Protein AF-A0A9E0DLA8-F1 (afdb_monomer)

Solvent-accessible surface area (backbone atoms only — not comparable to full-atom values): 9115 Å² total; per-residue (Å²): 142,82,84,90,82,89,78,89,80,79,91,78,82,88,78,92,70,87,69,76,80,69,76,79,66,84,66,76,73,50,69,44,55,47,42,20,71,76,67,75,44,51,61,69,42,27,30,17,48,51,7,47,53,48,52,48,27,59,77,58,38,55,74,67,55,42,51,49,44,47,70,34,34,83,62,47,68,61,18,38,69,52,18,80,75,78,77,78,56,82,77,53,56,71,63,46,52,69,53,61,78,75,52,62,63,37,61,54,49,51,52,53,48,22,52,47,27,41,76,60,75,40,62,46,71,49,56,74,64,48,52,58,57,51,39,51,49,30,28,75,59,44,32,64,69,41,22,52,50,48,52,59,32,70,77

Sequence (155 aa):
MKKTFLITGVIFLTGLVIGAYTTVTAADPGLVQILTNKLGVTEKQATGGAGCIFNTAQQKMSKNDFTSLAKAVPGIDSMMAAAPKKEEKKGALRSAASLLGKGNSSLSIAASLAESFSQLGMSSGMVNAFIPIILDYVQEKGGEAVMNALQAALK

Structure (mmCIF, N/CA/C/O backbone):
data_AF-A0A9E0DLA8-F1
#
_entry.id   AF-A0A9E0DLA8-F1
#
loop_
_atom_site.group_PDB
_atom_site.id
_atom_site.type_symbol
_atom_site.label_atom_id
_atom_site.label_alt_id
_atom_site.label_comp_id
_atom_site.label_asym_id
_atom_site.label_entity_id
_atom_site.label_seq_id
_atom_site.pdbx_PDB_ins_code
_atom_site.Cartn_x
_atom_site.Cartn_y
_atom_site.Cartn_z
_atom_site.occupancy
_atom_site.B_iso_or_equiv
_atom_site.auth_seq_id
_atom_site.auth_comp_id
_atom_site.auth_asym_id
_atom_site.auth_atom_id
_atom_site.pdbx_PDB_model_num
ATOM 1 N N . MET A 1 1 ? -54.476 -40.678 -15.192 1.00 45.56 1 MET A N 1
ATOM 2 C CA . MET A 1 1 ? -53.316 -40.582 -14.269 1.00 45.56 1 MET A CA 1
ATOM 3 C C . MET A 1 1 ? -52.470 -39.405 -14.770 1.00 45.56 1 MET A C 1
ATOM 5 O O . MET A 1 1 ? -52.070 -39.486 -15.911 1.00 45.56 1 MET A O 1
ATOM 9 N N . LYS A 1 2 ? -52.211 -38.268 -14.113 1.00 44.72 2 LYS A N 1
ATOM 10 C CA . LYS A 1 2 ? -52.262 -37.828 -12.714 1.00 44.72 2 LYS A CA 1
ATOM 11 C C . LYS A 1 2 ? -52.514 -36.296 -12.701 1.00 44.72 2 LYS A C 1
ATOM 13 O O . LYS A 1 2 ? -51.775 -35.564 -13.335 1.00 44.72 2 LYS A O 1
ATOM 18 N N . LYS A 1 3 ? -53.557 -35.887 -11.971 1.00 45.53 3 LYS A N 1
ATOM 19 C CA . LYS A 1 3 ? -53.673 -34.729 -11.057 1.00 45.53 3 LYS A CA 1
ATOM 20 C C . LYS A 1 3 ? -53.273 -33.315 -11.540 1.00 45.53 3 LYS A C 1
ATOM 22 O O . LYS A 1 3 ? -52.114 -32.930 -11.510 1.00 45.53 3 LYS A O 1
ATOM 27 N N . THR A 1 4 ? -54.318 -32.545 -11.845 1.00 46.28 4 THR A N 1
ATOM 28 C CA . THR A 1 4 ? -54.620 -31.158 -11.436 1.00 46.28 4 THR A CA 1
ATOM 29 C C . THR A 1 4 ? -53.623 -30.467 -10.492 1.00 46.28 4 THR A C 1
ATOM 31 O O . THR A 1 4 ? -53.444 -30.932 -9.368 1.00 46.28 4 THR A O 1
ATOM 34 N N . PHE A 1 5 ? -53.142 -29.274 -10.870 1.00 54.75 5 PHE A N 1
ATOM 35 C CA . PHE A 1 5 ? -53.113 -28.121 -9.958 1.00 54.75 5 PHE A CA 1
ATOM 36 C C . PHE A 1 5 ? -53.137 -26.790 -10.730 1.00 54.75 5 PHE A C 1
ATOM 38 O O . PHE A 1 5 ? -52.191 -26.417 -11.417 1.00 54.75 5 PHE A O 1
ATOM 45 N N . LEU A 1 6 ? -54.274 -26.108 -10.616 1.00 46.31 6 LEU A N 1
ATOM 46 C CA . LEU A 1 6 ? -54.471 -24.685 -10.874 1.00 46.31 6 LEU A CA 1
ATOM 47 C C . LEU A 1 6 ? -53.755 -23.884 -9.783 1.00 46.31 6 LEU A C 1
ATOM 49 O O . LEU A 1 6 ? -54.087 -24.103 -8.625 1.00 46.31 6 LEU A O 1
ATOM 53 N N . ILE A 1 7 ? -52.913 -22.908 -10.136 1.00 52.06 7 ILE A N 1
ATOM 54 C CA . ILE A 1 7 ? -52.904 -21.592 -9.471 1.00 52.06 7 ILE A CA 1
ATOM 55 C C . ILE A 1 7 ? -52.654 -20.522 -10.538 1.00 52.06 7 ILE A C 1
ATOM 57 O O . ILE A 1 7 ? -51.535 -20.262 -10.970 1.00 52.06 7 ILE A O 1
ATOM 61 N N . THR A 1 8 ? -53.755 -19.906 -10.949 1.00 46.00 8 THR A N 1
ATOM 62 C CA . THR A 1 8 ? -53.841 -18.538 -11.456 1.00 46.00 8 THR A CA 1
ATOM 63 C C . THR A 1 8 ? -53.221 -17.585 -10.434 1.00 46.00 8 THR A C 1
ATOM 65 O O . THR A 1 8 ? -53.627 -17.602 -9.274 1.00 46.00 8 THR A O 1
ATOM 68 N N . GLY A 1 9 ? -52.275 -16.736 -10.838 1.00 41.47 9 GLY A N 1
ATOM 69 C CA . GLY A 1 9 ? -51.653 -15.808 -9.894 1.00 41.47 9 GLY A CA 1
ATOM 70 C C . GLY A 1 9 ? -50.802 -14.714 -10.526 1.00 41.47 9 GLY A C 1
ATOM 71 O O . GLY A 1 9 ? -49.594 -14.720 -10.365 1.00 41.47 9 GLY A O 1
ATOM 72 N N . VAL A 1 10 ? -51.474 -13.759 -11.173 1.00 47.69 10 VAL A N 1
ATOM 73 C CA . VAL A 1 10 ? -51.048 -12.358 -11.351 1.00 47.69 10 VAL A CA 1
ATOM 74 C C . VAL A 1 10 ? -49.855 -12.092 -12.285 1.00 47.69 10 VAL A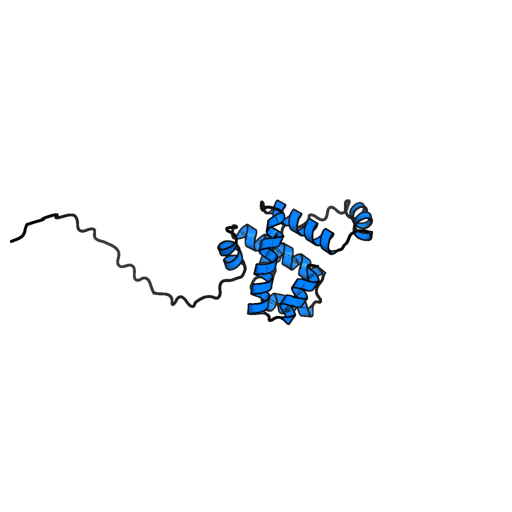 C 1
ATOM 76 O O . VAL A 1 10 ? -48.684 -12.111 -11.923 1.00 47.69 10 VAL A O 1
ATOM 79 N N . ILE A 1 11 ? -50.229 -11.696 -13.501 1.00 54.69 11 ILE A N 1
ATOM 80 C CA . ILE A 1 11 ? -49.467 -10.847 -14.417 1.00 54.69 11 ILE A CA 1
ATOM 81 C C . ILE A 1 11 ? -49.113 -9.543 -13.687 1.00 54.69 11 ILE A C 1
ATOM 83 O O . ILE A 1 11 ? -50.009 -8.755 -13.387 1.00 54.69 11 ILE A O 1
ATOM 87 N N . PHE A 1 12 ? -47.824 -9.296 -13.442 1.00 45.50 12 PHE A N 1
ATOM 88 C CA . PHE A 1 12 ? -47.316 -7.941 -13.232 1.00 45.50 12 PHE A CA 1
ATOM 89 C C . PHE A 1 12 ? -46.493 -7.517 -14.446 1.00 45.50 12 PHE A C 1
ATOM 91 O O . PHE A 1 12 ? -45.440 -8.058 -14.773 1.00 45.50 12 PHE A O 1
ATOM 98 N N . LEU A 1 13 ? -47.096 -6.558 -15.132 1.00 47.75 13 LEU A N 1
ATOM 99 C CA . LEU A 1 13 ? -46.585 -5.716 -16.191 1.00 47.75 13 LEU A CA 1
ATOM 100 C C . LEU A 1 13 ? -45.356 -4.920 -15.707 1.00 47.75 13 LEU A C 1
ATOM 102 O O . LEU A 1 13 ? -45.267 -4.581 -14.530 1.00 47.75 13 LEU A O 1
ATOM 106 N N . THR A 1 14 ? -44.530 -4.496 -16.667 1.00 49.62 14 THR A N 1
ATOM 107 C CA . THR A 1 14 ? -43.489 -3.444 -16.609 1.00 49.62 14 THR A CA 1
ATOM 108 C C . THR A 1 14 ? -42.058 -3.884 -16.283 1.00 49.62 14 THR A C 1
ATOM 110 O O . THR A 1 14 ? -41.761 -4.393 -15.210 1.00 49.62 14 THR A O 1
ATOM 113 N N . GLY A 1 15 ? -41.150 -3.621 -17.233 1.00 43.44 15 GLY A N 1
ATOM 114 C CA . GLY A 1 15 ? -39.708 -3.643 -16.989 1.00 43.44 15 GLY A CA 1
ATOM 115 C C . GLY A 1 15 ? -38.842 -4.189 -18.121 1.00 43.44 15 GLY A C 1
ATOM 116 O O . GLY A 1 15 ? -37.987 -5.030 -17.868 1.00 43.44 15 GLY A O 1
ATOM 117 N N . LEU A 1 16 ? -39.012 -3.712 -19.360 1.00 46.88 16 LEU A N 1
ATOM 118 C CA . LEU A 1 16 ? -37.947 -3.800 -20.364 1.00 46.88 16 LEU A CA 1
ATOM 119 C C . LEU A 1 16 ? -36.799 -2.891 -19.899 1.00 46.88 16 LEU A C 1
ATOM 121 O O . LEU A 1 16 ? -36.767 -1.706 -20.220 1.00 46.88 16 LEU A O 1
ATOM 125 N N . VAL A 1 17 ? -35.875 -3.433 -19.109 1.00 45.97 17 VAL A N 1
ATOM 126 C CA . VAL A 1 17 ? -34.574 -2.807 -18.875 1.00 45.97 17 VAL A CA 1
ATOM 127 C C . VAL A 1 17 ? -33.630 -3.402 -19.906 1.00 45.97 17 VAL A C 1
ATOM 129 O O . VAL A 1 17 ? -33.192 -4.544 -19.788 1.00 45.97 17 VAL A O 1
ATOM 132 N N . ILE A 1 18 ? -33.340 -2.620 -20.945 1.00 56.12 18 ILE A N 1
ATOM 133 C CA . ILE A 1 18 ? -32.215 -2.858 -21.848 1.00 56.12 18 ILE A CA 1
ATOM 134 C C . ILE A 1 18 ? -30.956 -2.591 -21.018 1.00 56.12 18 ILE A C 1
ATOM 136 O O . ILE A 1 18 ? -30.392 -1.500 -21.027 1.00 56.12 18 ILE A O 1
ATOM 140 N N . GLY A 1 19 ? -30.563 -3.574 -20.213 1.00 46.03 19 GLY A N 1
ATOM 141 C CA . GLY A 1 19 ? -29.248 -3.607 -19.604 1.00 46.03 19 GLY A CA 1
ATOM 142 C C . GLY A 1 19 ? -28.268 -3.932 -20.712 1.00 46.03 19 GLY A C 1
ATOM 143 O O . GLY A 1 19 ? -28.134 -5.093 -21.091 1.00 46.03 19 GLY A O 1
ATOM 144 N N . ALA A 1 20 ? -27.610 -2.909 -21.255 1.00 46.78 20 ALA A N 1
ATOM 145 C CA . ALA A 1 20 ? -26.360 -3.120 -21.956 1.00 46.78 20 ALA A CA 1
ATOM 146 C C . ALA A 1 20 ? -25.482 -3.968 -21.031 1.00 46.78 20 ALA A C 1
ATOM 148 O O . ALA A 1 20 ? -25.104 -3.535 -19.944 1.00 46.78 20 ALA A O 1
ATOM 149 N N . TYR A 1 21 ? -25.202 -5.198 -21.444 1.00 41.69 21 TYR A N 1
ATOM 150 C CA . TYR A 1 21 ? -24.084 -5.974 -20.940 1.00 41.69 21 TYR A CA 1
ATOM 151 C C . TYR A 1 21 ? -22.844 -5.171 -21.324 1.00 41.69 21 TYR A C 1
ATOM 153 O O . TYR A 1 21 ? -22.259 -5.353 -22.390 1.00 41.69 21 TYR A O 1
ATOM 161 N N . THR A 1 22 ? -22.479 -4.207 -20.478 1.00 40.88 22 THR A N 1
ATOM 162 C CA . THR A 1 22 ? -21.118 -3.708 -20.449 1.00 40.88 22 THR A CA 1
ATOM 163 C C . THR A 1 22 ? -20.284 -4.946 -20.218 1.00 40.88 22 THR A C 1
ATOM 165 O O . THR A 1 22 ? -20.414 -5.602 -19.183 1.00 40.88 22 THR A O 1
ATOM 168 N N . THR A 1 23 ? -19.511 -5.311 -21.232 1.00 39.72 23 THR A N 1
ATOM 169 C CA . THR A 1 23 ? -18.447 -6.290 -21.128 1.00 39.72 23 THR A CA 1
ATOM 170 C C . THR A 1 23 ? -17.734 -6.027 -19.813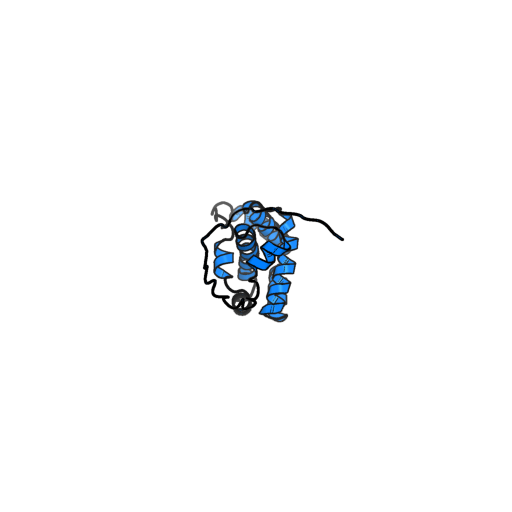 1.00 39.72 23 THR A C 1
ATOM 172 O O . THR A 1 23 ? -17.100 -4.980 -19.657 1.00 39.72 23 THR A O 1
ATOM 175 N N . VAL A 1 24 ? -17.890 -6.935 -18.849 1.00 42.59 24 VAL A N 1
ATOM 176 C CA . VAL A 1 24 ? -17.007 -6.996 -17.693 1.00 42.59 24 VAL A CA 1
ATOM 177 C C . VAL A 1 24 ? -15.660 -7.357 -18.299 1.00 42.59 24 VAL A C 1
ATOM 179 O O . VAL A 1 24 ? -15.308 -8.524 -18.432 1.00 42.59 24 VAL A O 1
ATOM 182 N N . THR A 1 25 ? -14.926 -6.342 -18.763 1.00 43.09 25 THR A N 1
ATOM 183 C CA . THR A 1 25 ? -13.478 -6.447 -18.778 1.00 43.09 25 THR A CA 1
ATOM 184 C C . THR A 1 25 ? -13.167 -6.833 -17.344 1.00 43.09 25 THR A C 1
ATOM 186 O O . THR A 1 25 ? -13.665 -6.182 -16.421 1.00 43.09 25 THR A O 1
ATOM 189 N N . ALA A 1 26 ? -12.487 -7.956 -17.140 1.00 47.81 26 ALA A N 1
ATOM 190 C CA . ALA A 1 26 ? -11.941 -8.277 -15.837 1.00 47.81 26 ALA A CA 1
ATOM 191 C C . ALA A 1 26 ? -10.959 -7.143 -15.526 1.00 47.81 26 ALA A C 1
ATOM 193 O O . ALA A 1 26 ? -9.804 -7.176 -15.939 1.00 47.81 26 ALA A O 1
ATOM 194 N N . ALA A 1 27 ? -11.481 -6.055 -14.959 1.00 57.19 27 ALA A N 1
ATOM 195 C CA . ALA A 1 27 ? -10.698 -4.948 -14.481 1.00 57.19 27 ALA A CA 1
ATOM 196 C C . ALA A 1 27 ? -9.869 -5.571 -13.381 1.00 57.19 27 ALA A C 1
ATOM 198 O O . ALA A 1 27 ? -10.410 -6.111 -12.414 1.00 57.19 27 ALA A O 1
ATOM 199 N N . ASP A 1 28 ? -8.572 -5.602 -13.621 1.00 65.25 28 ASP A N 1
ATOM 200 C CA . ASP A 1 28 ? -7.623 -6.071 -12.646 1.00 65.25 28 ASP A CA 1
ATOM 201 C C . ASP A 1 28 ? -7.922 -5.351 -11.321 1.00 65.25 28 ASP A C 1
ATOM 203 O O . ASP A 1 28 ? -7.950 -4.111 -11.311 1.00 65.25 28 ASP A O 1
ATOM 207 N N . PRO A 1 29 ? -8.309 -6.078 -10.256 1.00 79.38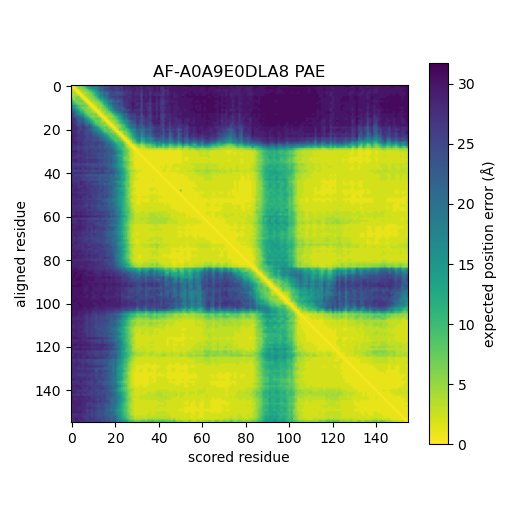 29 PRO A N 1
ATOM 208 C CA . PRO A 1 29 ? -8.844 -5.441 -9.069 1.00 79.38 29 PRO A CA 1
ATOM 209 C C . PRO A 1 29 ? -7.759 -4.547 -8.481 1.00 79.38 29 PRO A C 1
ATOM 211 O O . PRO A 1 29 ? -6.675 -5.005 -8.124 1.00 79.38 29 PRO A O 1
ATOM 214 N N . GLY A 1 30 ? -8.044 -3.249 -8.386 1.00 92.00 30 GLY A N 1
ATOM 215 C CA . GLY A 1 30 ? -7.100 -2.303 -7.806 1.00 92.00 30 GLY A CA 1
ATOM 216 C C . GLY A 1 30 ? -6.753 -2.691 -6.368 1.00 92.00 30 GLY A C 1
ATOM 217 O O . GLY A 1 30 ? -7.547 -3.324 -5.666 1.00 92.00 30 GLY A O 1
ATOM 218 N N . LEU A 1 31 ? -5.581 -2.267 -5.895 1.00 96.31 31 LEU A N 1
ATOM 219 C CA . LEU A 1 31 ? -5.074 -2.624 -4.566 1.00 96.31 31 LEU A CA 1
ATOM 220 C C . LEU A 1 31 ? -6.100 -2.418 -3.434 1.00 96.31 31 LEU A C 1
ATOM 222 O O . LEU A 1 31 ? -6.239 -3.276 -2.564 1.00 96.31 31 LEU A O 1
ATOM 226 N N . VAL A 1 32 ? -6.850 -1.310 -3.451 1.00 96.38 32 VAL A N 1
ATOM 227 C CA . VAL A 1 32 ? -7.890 -1.026 -2.443 1.00 96.38 32 VAL A CA 1
ATOM 228 C C . VAL A 1 32 ? -8.972 -2.108 -2.443 1.00 96.38 32 VAL A C 1
ATOM 230 O O . VAL A 1 32 ? -9.381 -2.586 -1.385 1.00 96.38 32 VAL A O 1
ATOM 233 N N . GLN A 1 33 ? -9.407 -2.549 -3.621 1.00 95.62 33 GLN A N 1
ATOM 234 C CA . GLN A 1 33 ? -10.407 -3.602 -3.756 1.00 95.62 33 GLN A CA 1
ATOM 235 C C . GLN A 1 33 ? -9.873 -4.949 -3.253 1.00 95.62 33 GLN A C 1
ATOM 237 O O . GLN A 1 33 ? -10.581 -5.685 -2.571 1.00 95.62 33 GLN A O 1
ATOM 242 N N . ILE A 1 34 ? -8.602 -5.259 -3.517 1.00 96.50 34 ILE A N 1
ATOM 243 C CA . ILE A 1 34 ? -7.962 -6.472 -2.992 1.00 96.50 34 ILE A CA 1
ATOM 244 C C . ILE A 1 34 ? -7.907 -6.437 -1.461 1.00 96.50 34 ILE A C 1
ATOM 246 O O . ILE A 1 34 ? -8.268 -7.421 -0.815 1.00 96.50 34 ILE A O 1
ATOM 250 N N . LEU A 1 35 ? -7.487 -5.313 -0.874 1.00 96.75 35 LEU A N 1
ATOM 251 C CA . LEU A 1 35 ? -7.387 -5.148 0.578 1.00 96.75 35 LEU A CA 1
ATOM 252 C C . LEU A 1 35 ? -8.755 -5.259 1.257 1.00 96.75 35 LEU A C 1
ATOM 254 O O . LEU A 1 35 ? -8.892 -5.996 2.231 1.00 96.75 35 LEU A O 1
ATOM 258 N N . THR A 1 36 ? -9.774 -4.579 0.731 1.00 97.00 36 THR A N 1
ATOM 259 C CA . THR A 1 36 ? -11.147 -4.658 1.263 1.00 97.00 36 THR A CA 1
ATOM 260 C C . THR A 1 36 ? -11.694 -6.084 1.192 1.00 97.00 36 THR A C 1
ATOM 262 O O . THR A 1 36 ? -12.156 -6.608 2.205 1.00 97.00 36 THR A O 1
ATOM 265 N N . ASN A 1 37 ? -11.548 -6.758 0.048 1.00 96.56 37 ASN A N 1
ATOM 266 C CA . ASN A 1 37 ? -12.038 -8.123 -0.144 1.00 96.56 37 ASN A CA 1
ATOM 267 C C . ASN A 1 37 ? -11.316 -9.152 0.738 1.00 96.56 37 ASN A C 1
ATOM 269 O O . ASN A 1 37 ? -11.957 -10.043 1.288 1.00 96.56 37 ASN A O 1
ATOM 273 N N . LYS A 1 38 ? -9.985 -9.061 0.865 1.00 96.19 38 LYS A N 1
ATOM 274 C CA . LYS A 1 38 ? -9.193 -10.044 1.623 1.00 96.19 38 LYS A CA 1
ATOM 275 C C . LYS A 1 38 ? -9.251 -9.826 3.131 1.00 96.19 38 LYS A C 1
ATOM 277 O O . LYS A 1 38 ? -9.141 -10.794 3.877 1.00 96.19 38 LYS A O 1
ATOM 282 N N . LEU A 1 39 ? -9.374 -8.577 3.576 1.00 95.75 39 LEU A N 1
ATOM 283 C CA . LEU A 1 39 ? -9.238 -8.220 4.990 1.00 95.75 39 LEU A CA 1
ATOM 284 C C . LEU A 1 39 ? -10.553 -7.803 5.652 1.00 95.75 39 LEU A C 1
ATOM 286 O O . LEU A 1 39 ? -10.569 -7.593 6.863 1.00 95.75 39 LEU A O 1
ATOM 290 N 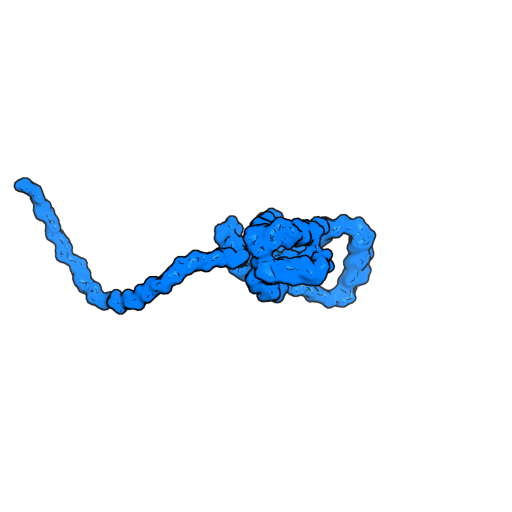N . GLY A 1 40 ? -11.640 -7.655 4.888 1.00 95.94 40 GLY A N 1
ATOM 291 C CA . GLY A 1 40 ? -12.937 -7.216 5.412 1.00 95.94 40 GLY A CA 1
ATOM 292 C C . GLY A 1 40 ? -12.927 -5.784 5.956 1.00 95.94 40 GLY A C 1
ATOM 293 O O . GLY A 1 40 ? -13.770 -5.426 6.775 1.00 95.94 40 GLY A O 1
ATOM 294 N N . VAL A 1 41 ? -11.955 -4.970 5.537 1.00 96.44 41 VAL A N 1
ATOM 295 C CA . VAL A 1 41 ? -11.844 -3.558 5.920 1.00 96.44 41 VAL A CA 1
ATOM 296 C C . VAL A 1 41 ? -12.683 -2.683 4.992 1.00 96.44 41 VAL A C 1
ATOM 298 O O . VAL A 1 41 ? -12.979 -3.057 3.858 1.00 96.44 41 VAL A O 1
ATOM 301 N N . THR A 1 42 ? -13.041 -1.485 5.448 1.00 97.25 42 THR A N 1
ATOM 302 C CA . THR A 1 42 ? -13.720 -0.499 4.593 1.00 97.25 42 THR A CA 1
ATOM 303 C C . THR A 1 42 ? -12.773 0.075 3.536 1.00 97.25 42 THR A C 1
ATOM 305 O O . THR A 1 42 ? -11.556 0.109 3.725 1.00 97.25 42 THR A O 1
ATOM 308 N N . GLU A 1 43 ? -13.321 0.609 2.443 1.00 95.56 43 GLU A N 1
ATOM 309 C CA . GLU A 1 43 ? -12.531 1.266 1.392 1.00 95.56 43 GLU A CA 1
ATOM 310 C C . GLU A 1 43 ? -11.665 2.408 1.944 1.00 95.56 43 GLU A C 1
ATOM 312 O O . GLU A 1 43 ? -10.484 2.516 1.617 1.00 95.56 43 GLU A O 1
ATOM 317 N N . LYS A 1 44 ? -12.217 3.210 2.863 1.00 95.69 44 LYS A N 1
ATOM 318 C CA . LYS A 1 44 ? -11.484 4.279 3.556 1.00 95.69 44 LYS A CA 1
ATOM 319 C C . LYS A 1 44 ? -10.283 3.738 4.339 1.00 95.69 44 LYS A C 1
ATOM 321 O O . LYS A 1 44 ? -9.204 4.323 4.289 1.00 95.69 44 LYS A O 1
ATOM 326 N N . GLN A 1 45 ? -10.464 2.629 5.053 1.00 96.94 45 GLN A N 1
ATOM 327 C CA . GLN A 1 45 ? -9.407 1.981 5.831 1.00 96.94 45 GLN A CA 1
ATOM 328 C C . GLN A 1 45 ? -8.332 1.363 4.936 1.00 96.94 45 GLN A C 1
ATOM 330 O O . GLN A 1 45 ? -7.148 1.557 5.199 1.00 96.94 45 GLN A O 1
ATOM 335 N N . ALA A 1 46 ? -8.729 0.680 3.861 1.00 97.25 46 ALA A N 1
ATOM 336 C CA . ALA A 1 46 ? -7.804 0.138 2.871 1.00 97.25 46 ALA A CA 1
ATOM 337 C C . ALA A 1 46 ? -6.972 1.249 2.212 1.00 97.25 46 ALA A C 1
ATOM 339 O O . ALA A 1 46 ? -5.747 1.164 2.170 1.00 97.25 46 ALA A O 1
ATOM 340 N N . THR A 1 47 ? -7.635 2.318 1.767 1.00 96.88 47 THR A N 1
ATOM 341 C CA . THR A 1 47 ? -7.005 3.462 1.094 1.00 96.88 47 THR A CA 1
ATOM 342 C C . THR A 1 47 ? -6.042 4.196 2.026 1.00 96.88 47 THR A C 1
ATOM 344 O O . THR A 1 47 ? -4.881 4.396 1.675 1.00 96.88 47 THR A O 1
ATOM 347 N N . GLY A 1 48 ? -6.486 4.545 3.239 1.00 96.06 48 GLY A N 1
ATOM 348 C CA . GLY A 1 48 ? -5.644 5.222 4.225 1.00 96.06 48 GLY A CA 1
ATOM 349 C C . GLY A 1 48 ? -4.501 4.341 4.735 1.00 96.06 48 GLY A C 1
ATOM 350 O O . GLY A 1 48 ? -3.372 4.811 4.838 1.00 96.06 48 GLY A O 1
ATOM 351 N N . GLY A 1 49 ? -4.765 3.058 5.007 1.00 96.25 49 GLY A N 1
ATOM 352 C CA . GLY A 1 49 ? -3.771 2.108 5.511 1.00 96.25 49 GLY A CA 1
ATOM 353 C C . GLY A 1 49 ? -2.665 1.824 4.495 1.00 96.25 49 GLY A C 1
ATOM 354 O O . GLY A 1 49 ? -1.483 1.883 4.840 1.00 96.25 49 GLY A O 1
ATOM 355 N N . ALA A 1 50 ? -3.031 1.605 3.227 1.00 97.44 50 ALA A N 1
ATOM 356 C CA . ALA A 1 50 ? -2.066 1.513 2.132 1.00 97.44 50 ALA A CA 1
ATOM 357 C C . ALA A 1 50 ? -1.280 2.826 1.982 1.00 97.44 50 ALA A C 1
ATOM 359 O O . ALA A 1 50 ? -0.054 2.811 1.883 1.00 97.44 50 ALA A O 1
ATOM 360 N N . GLY A 1 51 ? -1.964 3.969 2.081 1.00 96.50 51 GLY A N 1
ATOM 361 C CA . GLY A 1 51 ? -1.347 5.292 2.087 1.00 96.50 51 GLY A CA 1
ATOM 362 C C . GLY A 1 51 ? -0.272 5.482 3.157 1.00 96.50 51 GLY A C 1
ATOM 363 O O . GLY A 1 51 ? 0.786 6.034 2.867 1.00 96.50 51 GLY A O 1
ATOM 364 N N . CYS A 1 52 ? -0.494 5.004 4.385 1.00 95.25 52 CYS A N 1
ATOM 365 C CA . CYS A 1 52 ? 0.502 5.060 5.463 1.00 95.25 52 CYS A CA 1
ATOM 366 C C . CYS A 1 52 ? 1.780 4.288 5.111 1.00 95.25 52 CYS A C 1
ATOM 368 O O . CYS A 1 52 ? 2.894 4.763 5.360 1.00 95.25 52 CYS A O 1
ATOM 370 N N . ILE A 1 53 ? 1.611 3.103 4.523 1.00 96.12 53 ILE A N 1
ATOM 371 C CA . ILE A 1 53 ? 2.711 2.233 4.100 1.00 96.12 53 ILE A CA 1
ATOM 372 C C . ILE A 1 53 ? 3.483 2.903 2.958 1.00 96.12 53 ILE A C 1
ATOM 374 O O . ILE A 1 53 ? 4.706 3.013 3.031 1.00 96.12 53 ILE A O 1
ATOM 378 N N . PHE A 1 54 ? 2.788 3.458 1.962 1.00 97.38 54 PHE A N 1
ATOM 379 C CA . PHE A 1 54 ? 3.425 4.157 0.844 1.00 97.38 54 PHE A CA 1
ATOM 380 C C . PHE A 1 54 ? 4.094 5.476 1.238 1.00 97.38 54 PHE A C 1
ATOM 382 O O . PHE A 1 54 ? 5.177 5.767 0.741 1.00 97.38 54 PHE A O 1
ATOM 389 N N . ASN A 1 55 ? 3.531 6.232 2.184 1.00 95.06 55 ASN A N 1
ATOM 390 C CA . ASN A 1 55 ? 4.192 7.411 2.753 1.00 95.06 55 ASN A CA 1
ATOM 391 C C . ASN A 1 55 ? 5.509 7.043 3.446 1.00 95.06 55 ASN A C 1
ATOM 393 O O . ASN A 1 55 ? 6.495 7.768 3.331 1.00 95.06 55 ASN A O 1
ATOM 397 N N . THR A 1 56 ? 5.539 5.909 4.150 1.00 93.56 56 THR A N 1
ATOM 398 C CA . THR A 1 56 ? 6.771 5.399 4.768 1.00 93.56 56 THR A CA 1
ATOM 399 C C . THR A 1 56 ? 7.777 4.990 3.695 1.00 93.56 56 THR A C 1
ATOM 401 O O . THR A 1 56 ? 8.942 5.381 3.760 1.00 93.56 56 THR A O 1
ATOM 404 N N . ALA A 1 57 ? 7.316 4.267 2.672 1.00 95.12 57 ALA A N 1
ATOM 405 C CA . ALA A 1 57 ? 8.141 3.844 1.551 1.00 95.12 57 ALA A CA 1
ATOM 406 C C . ALA A 1 57 ? 8.756 5.042 0.807 1.00 95.12 57 ALA A C 1
ATOM 408 O O . ALA A 1 57 ? 9.962 5.062 0.582 1.00 95.12 57 ALA A O 1
ATOM 409 N N . GLN A 1 58 ? 7.979 6.091 0.518 1.00 94.62 58 GLN A N 1
ATOM 410 C CA . GLN A 1 58 ? 8.461 7.302 -0.156 1.00 94.62 58 GLN A CA 1
ATOM 411 C C . GLN A 1 58 ? 9.627 7.975 0.582 1.00 94.62 58 GLN A C 1
ATOM 413 O O . GLN A 1 58 ? 10.542 8.493 -0.052 1.00 94.62 58 GLN A O 1
ATOM 418 N N . GLN A 1 59 ? 9.613 7.965 1.918 1.00 91.62 59 GLN A N 1
ATOM 419 C CA . GLN A 1 59 ? 10.661 8.586 2.737 1.00 91.62 59 GLN A CA 1
ATOM 420 C C . GLN A 1 59 ? 11.964 7.777 2.783 1.00 91.62 59 GLN A C 1
ATOM 422 O O . GLN A 1 59 ? 13.000 8.307 3.186 1.00 91.62 59 GLN A O 1
ATOM 427 N N . LYS A 1 60 ? 11.910 6.489 2.435 1.00 91.19 60 LYS A N 1
ATOM 428 C CA . LYS A 1 60 ? 13.017 5.536 2.592 1.00 91.19 60 LYS A CA 1
ATOM 429 C C . LYS A 1 60 ? 13.576 5.043 1.259 1.00 91.19 60 LYS A C 1
ATOM 431 O O . LYS A 1 60 ? 14.756 4.712 1.187 1.00 91.19 60 LYS A O 1
ATOM 436 N N . MET A 1 61 ? 12.748 4.993 0.221 1.00 94.12 61 MET A N 1
ATOM 437 C CA . MET A 1 61 ? 13.132 4.574 -1.124 1.00 94.12 61 MET A CA 1
ATOM 438 C C . MET A 1 61 ? 13.859 5.691 -1.871 1.00 94.12 61 MET A C 1
ATOM 440 O O . MET A 1 61 ? 13.682 6.881 -1.603 1.00 94.12 61 MET A O 1
ATOM 444 N N . SER A 1 62 ? 14.647 5.307 -2.875 1.00 95.94 62 SER A N 1
ATOM 445 C CA . SER A 1 62 ? 15.136 6.273 -3.852 1.00 95.94 62 SER A CA 1
ATOM 446 C C . SER A 1 62 ? 13.971 6.828 -4.685 1.00 95.94 62 SER A C 1
ATOM 448 O O . SER A 1 62 ? 12.931 6.185 -4.850 1.00 95.94 62 SER A O 1
ATOM 450 N N . LYS A 1 63 ? 14.150 8.018 -5.272 1.00 95.50 63 LYS A N 1
ATOM 451 C CA . LYS A 1 63 ? 13.132 8.624 -6.152 1.00 95.50 63 LYS A CA 1
ATOM 452 C C . LYS A 1 63 ? 12.771 7.722 -7.337 1.00 95.50 63 LYS A C 1
ATOM 454 O O . LYS A 1 63 ? 11.609 7.679 -7.736 1.00 95.50 63 LYS A O 1
ATOM 459 N N . ASN A 1 64 ? 13.753 7.007 -7.888 1.00 96.75 64 ASN A N 1
ATOM 460 C CA . ASN A 1 64 ? 13.548 6.120 -9.032 1.00 96.75 64 ASN A CA 1
ATOM 461 C C . ASN A 1 64 ? 12.723 4.892 -8.638 1.00 96.75 64 ASN A C 1
ATOM 463 O O . ASN A 1 64 ? 11.757 4.570 -9.327 1.00 96.75 64 ASN A O 1
ATOM 467 N N . ASP A 1 65 ? 13.040 4.261 -7.506 1.00 96.88 65 ASP A N 1
ATOM 468 C CA . ASP A 1 65 ? 12.299 3.087 -7.036 1.00 96.88 65 ASP A CA 1
ATOM 469 C C . ASP A 1 65 ? 10.863 3.460 -6.672 1.00 96.88 65 ASP A C 1
ATOM 471 O O . ASP A 1 65 ? 9.924 2.760 -7.048 1.00 96.88 65 ASP A O 1
ATOM 475 N N . PHE A 1 66 ? 10.676 4.603 -6.004 1.00 97.62 66 PHE A N 1
ATOM 476 C CA . PHE A 1 66 ? 9.341 5.096 -5.685 1.00 97.62 66 PHE A CA 1
ATOM 477 C C . PHE A 1 66 ? 8.540 5.446 -6.949 1.00 97.62 66 PHE A C 1
ATOM 479 O O . PHE A 1 66 ? 7.345 5.179 -7.017 1.00 97.62 66 PHE A O 1
ATOM 486 N N . THR A 1 67 ? 9.186 5.982 -7.989 1.00 97.38 67 THR A N 1
ATOM 487 C CA . THR A 1 67 ? 8.527 6.232 -9.283 1.00 97.38 67 THR A CA 1
ATOM 488 C C . THR A 1 67 ? 8.065 4.928 -9.938 1.00 97.38 67 THR A C 1
ATOM 490 O O . THR A 1 67 ? 6.960 4.866 -10.476 1.00 97.38 67 THR A O 1
ATOM 493 N N . SER A 1 68 ? 8.881 3.873 -9.890 1.00 97.56 68 SER A N 1
ATOM 494 C CA . SER A 1 68 ? 8.497 2.545 -10.388 1.00 97.56 68 SER A CA 1
ATOM 495 C C . SER A 1 68 ? 7.355 1.939 -9.569 1.00 97.56 68 SER A C 1
ATOM 497 O O . SER A 1 68 ? 6.412 1.400 -10.143 1.00 97.56 68 SER A O 1
ATOM 499 N N . LEU A 1 69 ? 7.386 2.105 -8.244 1.00 97.44 69 LEU A N 1
ATOM 500 C CA . LEU A 1 69 ? 6.294 1.716 -7.352 1.00 97.44 69 LEU A CA 1
ATOM 501 C C . LEU A 1 69 ? 4.991 2.450 -7.693 1.00 97.44 69 LEU A C 1
ATOM 503 O O . LEU A 1 69 ? 3.946 1.819 -7.815 1.00 97.44 69 LEU A O 1
ATOM 507 N N . ALA A 1 70 ? 5.052 3.763 -7.909 1.00 96.62 70 ALA A N 1
ATOM 508 C CA . ALA A 1 70 ? 3.887 4.567 -8.256 1.00 96.62 70 ALA A CA 1
ATOM 509 C C . ALA A 1 70 ? 3.262 4.165 -9.600 1.00 96.62 70 ALA A C 1
ATOM 511 O O . ALA A 1 70 ? 2.044 4.182 -9.747 1.00 96.62 70 ALA A O 1
ATOM 512 N N . LYS A 1 71 ? 4.081 3.740 -10.571 1.00 96.25 71 LYS A N 1
ATOM 513 C CA . LYS A 1 71 ? 3.590 3.172 -11.836 1.00 96.25 71 LYS A CA 1
ATOM 514 C C . LYS A 1 71 ? 2.900 1.819 -11.643 1.00 96.25 71 LYS A C 1
ATOM 516 O O . LYS A 1 71 ? 1.933 1.537 -12.342 1.00 96.25 71 LYS A O 1
ATOM 521 N N . ALA A 1 72 ? 3.388 0.999 -10.712 1.00 95.75 72 ALA A N 1
ATOM 522 C CA . ALA A 1 72 ? 2.814 -0.310 -10.400 1.00 95.75 72 ALA A CA 1
ATOM 523 C C . ALA A 1 72 ? 1.508 -0.219 -9.588 1.00 95.75 72 ALA A C 1
ATOM 525 O O . ALA A 1 72 ? 0.691 -1.138 -9.627 1.00 95.75 72 ALA A O 1
ATOM 526 N N . VAL A 1 73 ? 1.294 0.882 -8.861 1.00 95.94 73 VAL A N 1
ATOM 527 C CA . VAL A 1 73 ? 0.124 1.092 -7.999 1.00 95.94 73 VAL A CA 1
ATOM 528 C C . VAL A 1 73 ? -0.684 2.303 -8.481 1.00 95.94 73 VAL A C 1
ATOM 530 O O . VAL A 1 73 ? -0.476 3.422 -8.005 1.00 95.94 73 VAL A O 1
ATOM 533 N N . PRO A 1 74 ? -1.648 2.105 -9.400 1.00 92.69 74 PRO A N 1
ATOM 534 C CA . PRO A 1 74 ? -2.565 3.163 -9.801 1.00 92.69 74 PRO A CA 1
ATOM 535 C C . PRO A 1 74 ? -3.277 3.779 -8.589 1.00 92.69 74 PRO A C 1
ATOM 537 O O . PRO A 1 74 ? -3.833 3.068 -7.751 1.00 92.69 74 PRO A O 1
ATOM 540 N N . GLY A 1 75 ? -3.257 5.111 -8.494 1.00 93.62 75 GLY A N 1
ATOM 541 C CA . GLY A 1 75 ? -3.890 5.846 -7.395 1.00 93.62 75 GLY A CA 1
ATOM 542 C C . GLY A 1 75 ? -3.064 5.945 -6.106 1.00 93.62 75 GLY A C 1
ATOM 543 O O . GLY A 1 75 ? -3.610 6.375 -5.089 1.00 93.62 75 GLY A O 1
ATOM 544 N N . ILE A 1 76 ? -1.768 5.596 -6.126 1.00 95.81 76 ILE A N 1
ATOM 545 C CA . ILE A 1 76 ? -0.881 5.693 -4.951 1.00 95.81 76 ILE A CA 1
ATOM 546 C C . ILE A 1 76 ? -0.912 7.080 -4.287 1.00 95.81 76 ILE A C 1
ATOM 548 O O . ILE A 1 76 ? -0.964 7.169 -3.062 1.00 95.81 76 ILE A O 1
ATOM 552 N N . ASP A 1 77 ? -0.970 8.158 -5.076 1.00 94.44 77 ASP A N 1
ATOM 553 C CA . ASP A 1 77 ? -0.997 9.532 -4.564 1.00 94.44 77 ASP A CA 1
ATOM 554 C C . ASP A 1 77 ? -2.274 9.807 -3.760 1.00 94.44 77 ASP A C 1
ATOM 556 O O . ASP A 1 77 ? -2.233 10.407 -2.684 1.00 94.44 77 ASP A O 1
ATOM 560 N N . SER A 1 78 ? -3.421 9.317 -4.244 1.00 94.56 78 SER A N 1
ATOM 561 C CA . SER A 1 78 ? -4.701 9.426 -3.540 1.00 94.56 78 SER A CA 1
ATOM 562 C C . SER A 1 78 ? -4.705 8.609 -2.249 1.00 94.56 78 SER A C 1
ATOM 564 O O . SER A 1 78 ? -5.218 9.079 -1.235 1.00 94.56 78 SER A O 1
ATOM 566 N N . MET A 1 79 ? -4.090 7.421 -2.256 1.00 96.44 79 MET A N 1
ATOM 567 C CA . MET A 1 79 ? -3.925 6.609 -1.046 1.00 96.44 79 MET A CA 1
ATOM 568 C C . MET A 1 79 ? -3.076 7.349 -0.010 1.00 96.44 79 MET A C 1
ATOM 570 O O . MET A 1 79 ? -3.492 7.519 1.134 1.00 96.44 79 MET A O 1
ATOM 574 N N . MET A 1 80 ? -1.912 7.858 -0.416 1.00 94.94 80 MET A N 1
ATOM 575 C CA . MET A 1 80 ? -1.009 8.614 0.454 1.00 94.94 80 MET A CA 1
ATOM 576 C C . MET A 1 80 ? -1.648 9.881 1.018 1.00 94.94 80 MET A C 1
ATOM 578 O O . MET A 1 80 ? -1.429 10.203 2.187 1.00 94.94 80 MET A O 1
ATOM 582 N N . ALA A 1 81 ? -2.466 10.574 0.224 1.00 94.56 81 ALA A N 1
ATOM 583 C CA . ALA A 1 81 ? -3.219 11.741 0.668 1.00 94.56 81 ALA A CA 1
ATOM 584 C C . ALA A 1 81 ? -4.331 11.395 1.676 1.00 94.56 81 ALA A C 1
ATOM 586 O O . ALA A 1 81 ? -4.666 12.233 2.516 1.00 94.56 81 ALA A O 1
ATOM 587 N N . ALA A 1 82 ? -4.889 10.182 1.601 1.00 93.69 82 ALA A N 1
ATOM 588 C CA . ALA A 1 82 ? -5.910 9.673 2.516 1.00 93.69 82 ALA A CA 1
ATOM 589 C C . ALA A 1 82 ? -5.336 9.105 3.826 1.00 93.69 82 ALA A C 1
ATOM 591 O O . ALA A 1 82 ? -6.093 8.838 4.763 1.00 93.69 82 ALA A O 1
ATOM 592 N N . ALA A 1 83 ? -4.017 8.910 3.906 1.00 91.00 83 ALA A N 1
ATOM 593 C CA . ALA A 1 83 ? -3.358 8.527 5.144 1.00 91.00 83 ALA A CA 1
ATOM 594 C C . ALA A 1 83 ? -3.566 9.610 6.223 1.00 91.00 83 ALA A C 1
ATOM 596 O O . ALA A 1 83 ? -3.560 10.805 5.903 1.00 91.00 83 ALA A O 1
ATOM 597 N N . PRO A 1 84 ? -3.699 9.237 7.510 1.00 84.56 84 PRO A N 1
ATOM 598 C CA . PRO A 1 84 ? -3.734 10.200 8.598 1.00 84.56 84 PRO A CA 1
ATOM 599 C C . PRO A 1 84 ? -2.484 11.072 8.555 1.00 84.56 84 PRO A C 1
ATOM 601 O O . PRO A 1 84 ? -1.350 10.591 8.639 1.00 84.56 84 PRO A O 1
ATOM 604 N N . LYS A 1 85 ? -2.691 12.378 8.398 1.00 76.62 85 LYS A N 1
ATOM 605 C CA . LYS A 1 85 ? -1.600 13.341 8.464 1.00 76.62 85 LYS A CA 1
ATOM 606 C C . LYS A 1 85 ? -1.194 13.448 9.923 1.00 76.62 85 LYS A C 1
ATOM 608 O O . LYS A 1 85 ? -1.999 13.846 10.763 1.00 76.62 85 LYS A O 1
ATOM 613 N N . LYS A 1 86 ? 0.055 13.100 10.233 1.00 61.84 86 LYS A N 1
ATOM 614 C CA . LYS A 1 86 ? 0.637 13.464 11.523 1.00 61.84 86 LYS A CA 1
ATOM 615 C C . LYS A 1 86 ? 0.688 14.986 11.548 1.00 61.84 86 LYS A C 1
ATOM 617 O O . LYS A 1 86 ? 1.499 15.582 10.850 1.00 61.84 86 LYS A O 1
ATOM 622 N N . GLU A 1 87 ? -0.217 15.605 12.298 1.00 53.22 87 GLU A N 1
ATOM 623 C CA . GLU A 1 87 ? -0.110 17.009 12.680 1.00 53.22 87 GLU A CA 1
ATOM 624 C C . GLU A 1 87 ? 1.286 17.201 13.277 1.00 53.22 87 GLU A C 1
ATOM 626 O O . GLU A 1 87 ? 1.571 16.745 14.389 1.00 53.22 87 GLU A O 1
ATOM 631 N N . GLU A 1 88 ? 2.190 17.808 12.508 1.00 47.94 88 GLU A N 1
ATOM 632 C CA . GLU A 1 88 ? 3.531 18.149 12.957 1.00 47.94 88 GLU A CA 1
ATOM 633 C C . GLU A 1 88 ? 3.413 19.244 14.018 1.00 47.94 88 GLU A C 1
ATOM 635 O O . GLU A 1 88 ? 3.627 20.433 13.771 1.00 47.94 88 GLU A O 1
ATOM 640 N N . LYS A 1 89 ? 3.059 18.861 15.248 1.00 49.34 89 LYS A N 1
ATOM 641 C CA . LYS A 1 89 ? 3.209 19.742 16.398 1.00 49.34 89 LYS A CA 1
ATOM 642 C C . LYS A 1 89 ? 4.703 20.003 16.548 1.00 49.34 89 LYS A C 1
ATOM 644 O O . LYS A 1 89 ? 5.426 19.205 17.143 1.00 49.34 89 LYS A O 1
ATOM 649 N N . LYS A 1 90 ? 5.155 21.147 16.026 1.00 53.00 90 LYS A N 1
ATOM 650 C CA . LYS A 1 90 ? 6.546 21.644 16.029 1.00 53.00 90 LYS A CA 1
ATOM 651 C C . LYS A 1 90 ? 7.243 21.597 17.405 1.00 53.00 90 LYS A C 1
ATOM 653 O O . LYS A 1 90 ? 8.463 21.681 17.466 1.00 53.00 90 LYS A O 1
ATOM 658 N N . GLY A 1 91 ? 6.503 21.415 18.505 1.00 53.75 91 GLY A N 1
ATOM 659 C CA . GLY A 1 91 ? 7.042 21.210 19.856 1.00 53.75 91 GLY A CA 1
ATOM 660 C C . GLY A 1 91 ? 7.483 19.776 20.200 1.00 53.75 91 GLY A C 1
ATOM 661 O O . GLY A 1 91 ? 8.349 19.610 21.053 1.00 53.75 91 GLY A O 1
ATOM 662 N N . ALA A 1 92 ? 6.955 18.740 19.536 1.00 56.69 92 ALA A N 1
ATOM 663 C CA . ALA A 1 92 ? 7.256 17.331 19.840 1.00 56.69 92 ALA A CA 1
ATOM 664 C C . ALA A 1 92 ? 8.542 16.811 19.165 1.00 56.69 92 ALA A C 1
ATOM 666 O O . ALA A 1 92 ? 9.113 15.806 19.592 1.00 56.69 92 ALA A O 1
ATOM 667 N N . LEU A 1 93 ? 9.037 17.520 18.145 1.00 56.69 93 LEU A N 1
ATOM 668 C CA . LEU A 1 93 ? 10.215 17.131 17.365 1.00 56.69 93 LEU A CA 1
ATOM 669 C C . LEU A 1 93 ? 11.496 17.059 18.215 1.00 56.69 93 LEU A C 1
ATOM 671 O O . LEU A 1 93 ? 12.331 16.184 18.001 1.00 56.69 93 LEU A O 1
ATOM 675 N N . ARG A 1 94 ? 11.631 17.925 19.230 1.00 58.34 94 ARG A N 1
ATOM 676 C CA . ARG A 1 94 ? 12.808 17.950 20.121 1.00 58.34 94 ARG A CA 1
ATOM 677 C C . ARG A 1 94 ? 12.869 16.745 21.063 1.00 58.34 94 ARG A C 1
ATOM 679 O O . ARG A 1 94 ? 13.959 16.275 21.364 1.00 58.34 94 ARG A O 1
ATOM 686 N N . SER A 1 95 ? 11.721 16.221 21.491 1.00 58.66 95 SER A N 1
ATOM 687 C CA . SER A 1 95 ? 11.654 15.028 22.346 1.00 58.66 95 SER A CA 1
ATOM 688 C C . SER A 1 95 ? 11.726 13.735 21.534 1.00 58.66 95 SER A C 1
ATOM 690 O O . SER A 1 95 ? 12.343 12.769 21.975 1.00 58.66 95 SER A O 1
ATOM 692 N N . ALA A 1 96 ? 11.161 13.730 20.323 1.00 56.84 96 ALA A N 1
ATOM 693 C CA . ALA A 1 96 ? 11.247 12.595 19.410 1.00 56.84 96 ALA A CA 1
ATOM 694 C C . ALA A 1 96 ? 12.674 12.383 18.879 1.00 56.84 96 ALA A C 1
ATOM 696 O O . ALA A 1 96 ? 13.121 11.244 18.836 1.00 56.84 96 ALA A O 1
ATOM 697 N N . ALA A 1 97 ? 13.426 13.445 18.559 1.00 57.47 97 ALA A N 1
ATOM 698 C CA . ALA A 1 97 ? 14.812 13.338 18.085 1.00 57.47 97 ALA A CA 1
ATOM 699 C C . ALA A 1 97 ? 15.736 12.601 19.078 1.00 57.47 97 ALA A C 1
ATOM 701 O O . ALA A 1 97 ? 16.573 11.797 18.668 1.00 57.47 97 ALA A O 1
ATOM 702 N N . SER A 1 98 ? 15.531 12.799 20.384 1.00 57.44 98 SER A N 1
ATOM 703 C CA . SER A 1 98 ? 16.291 12.113 21.440 1.00 57.44 98 SER A CA 1
ATOM 704 C C . SER A 1 98 ? 15.953 10.621 21.578 1.00 57.44 98 SER A C 1
ATOM 706 O O . SER A 1 98 ? 16.776 9.854 22.074 1.00 57.44 98 SER A O 1
ATOM 708 N N . LEU A 1 99 ? 14.770 10.193 21.124 1.00 55.22 99 LEU A N 1
ATOM 709 C CA . LEU A 1 99 ? 14.339 8.787 21.107 1.00 55.22 99 LEU A CA 1
ATOM 710 C C . LEU A 1 99 ? 14.658 8.101 19.765 1.00 55.22 99 LEU A C 1
ATOM 712 O O . LEU A 1 99 ? 14.968 6.911 19.730 1.00 55.22 99 LEU A O 1
ATOM 716 N N . LEU A 1 100 ? 14.653 8.861 18.666 1.00 58.59 100 LEU A N 1
ATOM 717 C CA . LEU A 1 100 ? 14.959 8.401 17.306 1.00 58.59 100 LEU A CA 1
ATOM 718 C C . LEU A 1 100 ? 16.456 8.101 17.115 1.00 58.59 100 LEU A C 1
ATOM 720 O O . 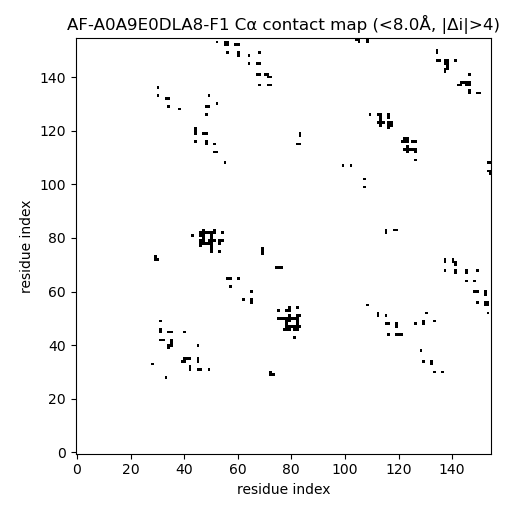LEU A 1 100 ? 16.816 7.276 16.285 1.00 58.59 100 LEU A O 1
ATOM 724 N N . GLY A 1 101 ? 17.332 8.699 17.928 1.00 54.75 101 GLY A N 1
ATOM 725 C CA . GLY A 1 101 ? 18.772 8.414 17.913 1.00 54.75 101 GLY A CA 1
ATOM 726 C C . GLY A 1 101 ? 19.187 7.065 18.523 1.00 54.75 101 GLY A C 1
ATOM 727 O O . GLY A 1 101 ? 20.367 6.730 18.469 1.00 54.75 101 GLY A O 1
ATOM 728 N N . LYS A 1 102 ? 18.265 6.298 19.130 1.00 56.25 102 LYS A N 1
ATOM 729 C CA . LYS A 1 102 ? 18.587 5.055 19.869 1.00 56.25 102 LYS A CA 1
ATOM 730 C C . LYS A 1 102 ? 17.679 3.849 19.576 1.00 56.25 102 LYS A C 1
ATOM 732 O O . LYS A 1 102 ? 17.899 2.788 20.154 1.00 56.25 102 LYS A O 1
ATOM 737 N N . GLY A 1 103 ? 16.679 3.980 18.703 1.00 56.16 103 GLY A N 1
ATOM 738 C CA . GLY A 1 103 ? 15.744 2.901 18.361 1.00 56.16 103 GLY A CA 1
ATOM 739 C C . GLY A 1 103 ? 16.053 2.239 17.016 1.00 56.16 103 GLY A C 1
ATOM 740 O O . GLY A 1 103 ? 16.411 2.917 16.057 1.00 56.16 103 GLY A O 1
ATOM 741 N N . ASN A 1 104 ? 15.871 0.918 16.927 1.00 64.38 104 ASN A N 1
ATOM 742 C CA . ASN A 1 104 ? 15.877 0.194 15.653 1.00 64.38 104 ASN A CA 1
ATOM 743 C C . ASN A 1 104 ? 14.833 0.816 14.699 1.00 64.38 104 ASN A C 1
ATOM 745 O O . ASN A 1 104 ? 13.665 0.952 15.074 1.00 64.38 104 ASN A O 1
ATOM 749 N N . SER A 1 105 ? 15.247 1.195 13.483 1.00 72.31 105 SER A N 1
ATOM 750 C CA . SER A 1 105 ? 14.389 1.884 12.501 1.00 72.31 105 SER A CA 1
ATOM 751 C C . SER A 1 105 ? 13.110 1.097 12.198 1.00 72.31 105 SER A C 1
ATOM 753 O O . SER A 1 105 ? 12.036 1.694 12.135 1.00 72.31 105 SER A O 1
ATOM 755 N N . SER A 1 106 ? 13.208 -0.235 12.154 1.00 79.31 106 SER A N 1
ATOM 756 C CA . SER A 1 106 ? 12.078 -1.155 11.980 1.00 79.31 106 SER A CA 1
ATOM 757 C C . SER A 1 106 ? 10.985 -0.976 13.030 1.00 79.31 106 SER A C 1
ATOM 759 O O . SER A 1 106 ? 9.803 -0.839 12.721 1.00 79.31 106 SER A O 1
ATOM 761 N N . LEU A 1 107 ? 11.386 -0.919 14.305 1.00 82.62 107 LEU A N 1
ATOM 762 C CA . LEU A 1 107 ? 10.455 -0.808 15.425 1.00 82.62 107 LEU A CA 1
ATOM 763 C C . LEU A 1 107 ? 9.751 0.554 15.415 1.00 82.62 107 LEU A C 1
ATOM 765 O O . LEU A 1 107 ? 8.564 0.647 15.719 1.00 82.62 107 LEU A O 1
ATOM 769 N N . SER A 1 108 ? 10.472 1.607 15.019 1.00 83.44 108 SER A N 1
ATOM 770 C CA . SER A 1 108 ? 9.911 2.952 14.866 1.00 83.44 108 SER A CA 1
ATOM 771 C C . SER A 1 108 ? 8.908 3.041 13.708 1.00 83.44 108 SER A C 1
ATOM 773 O O . SER A 1 108 ? 7.857 3.677 13.855 1.00 83.44 108 SER A O 1
ATOM 775 N N . ILE A 1 109 ? 9.194 2.372 12.583 1.00 87.69 109 ILE A N 1
ATOM 776 C CA . ILE A 1 109 ? 8.282 2.260 11.436 1.00 87.69 109 ILE A CA 1
ATOM 777 C C . ILE A 1 109 ? 7.022 1.493 11.840 1.00 87.69 109 ILE A C 1
ATOM 779 O O . ILE A 1 109 ? 5.918 2.010 11.668 1.00 87.69 109 IL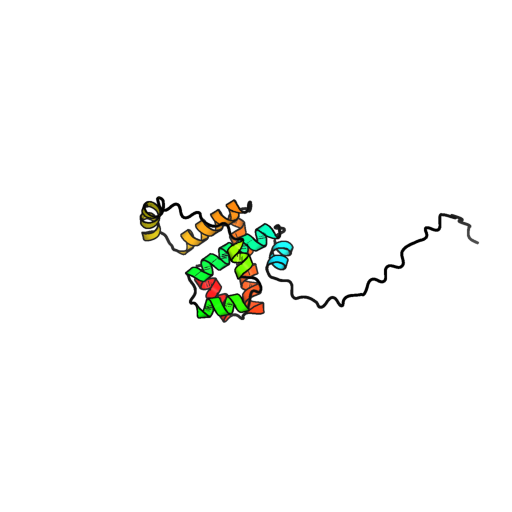E A O 1
ATOM 783 N N . ALA A 1 110 ? 7.176 0.312 12.443 1.00 87.94 110 ALA A N 1
ATOM 784 C CA . ALA A 1 110 ? 6.057 -0.516 12.879 1.00 87.94 110 ALA A CA 1
ATOM 785 C C . ALA A 1 110 ? 5.151 0.229 13.871 1.00 87.94 110 ALA A C 1
ATOM 787 O O . ALA A 1 110 ? 3.938 0.263 13.682 1.00 87.94 110 ALA A O 1
ATOM 788 N N . ALA A 1 111 ? 5.731 0.902 14.871 1.00 88.75 111 ALA A N 1
ATOM 789 C CA . ALA A 1 111 ? 4.975 1.719 15.820 1.00 88.75 111 ALA A CA 1
ATOM 790 C C . ALA A 1 111 ? 4.247 2.889 15.132 1.00 88.75 111 ALA A C 1
ATOM 792 O O . ALA A 1 111 ? 3.090 3.173 15.434 1.00 88.75 111 ALA A O 1
ATOM 793 N N . SER A 1 112 ? 4.896 3.550 14.168 1.00 88.62 112 SER A N 1
ATOM 794 C CA . SER A 1 112 ? 4.290 4.653 13.413 1.00 88.62 112 SER A CA 1
ATOM 795 C C . SER A 1 112 ? 3.123 4.207 12.533 1.00 88.62 112 SER A C 1
ATOM 797 O O . SER A 1 112 ? 2.119 4.919 12.445 1.00 88.62 112 SER A O 1
ATOM 799 N N . LEU A 1 113 ? 3.246 3.051 11.881 1.00 91.94 113 LEU A N 1
ATOM 800 C CA . LEU A 1 113 ? 2.178 2.468 11.076 1.00 91.94 113 LEU A CA 1
ATOM 801 C C . LEU A 1 113 ? 1.029 1.987 11.968 1.00 91.94 113 LEU A C 1
ATOM 803 O O . LEU A 1 113 ? -0.118 2.322 11.694 1.00 91.94 113 LEU A O 1
ATOM 807 N N . ALA A 1 114 ? 1.328 1.296 13.070 1.00 91.69 114 ALA A N 1
ATOM 808 C CA . ALA A 1 114 ? 0.347 0.850 14.059 1.00 91.69 114 ALA A CA 1
ATOM 809 C C . ALA A 1 114 ? -0.508 2.004 14.613 1.00 91.69 114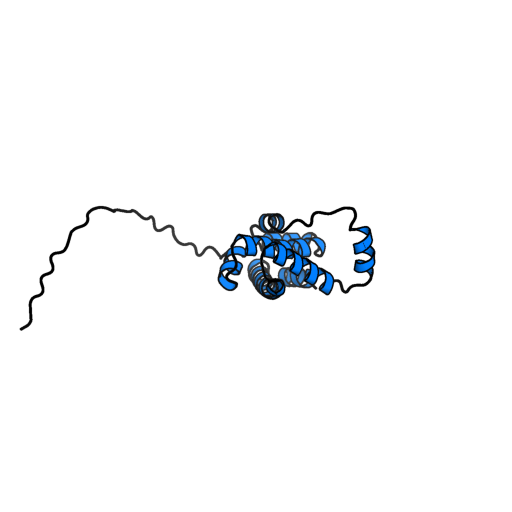 ALA A C 1
ATOM 811 O O . ALA A 1 114 ? -1.732 1.881 14.709 1.00 91.69 114 ALA A O 1
ATOM 812 N N . GLU A 1 115 ? 0.122 3.135 14.931 1.00 91.81 115 GLU A N 1
ATOM 813 C CA . GLU A 1 115 ? -0.570 4.351 15.365 1.00 91.81 115 GLU A CA 1
ATOM 814 C C . GLU A 1 115 ? -1.482 4.897 14.256 1.00 91.81 115 GLU A C 1
ATOM 816 O O . GLU A 1 115 ? -2.658 5.171 14.484 1.00 91.81 115 GLU A O 1
ATOM 821 N N . SER A 1 116 ? -0.976 4.982 13.023 1.00 91.88 116 SER A N 1
ATOM 822 C CA . SER A 1 116 ? -1.763 5.481 11.887 1.00 91.88 116 SER A CA 1
ATOM 823 C C . SER A 1 116 ? -2.967 4.578 11.583 1.00 91.88 116 SER A C 1
ATOM 825 O O . SER A 1 116 ? -4.057 5.057 11.284 1.00 91.88 116 SER A O 1
ATOM 827 N N . PHE A 1 117 ? -2.806 3.262 11.714 1.00 94.56 117 PHE A N 1
ATOM 828 C CA . PHE A 1 117 ? -3.899 2.304 11.560 1.00 94.56 117 PHE A CA 1
ATOM 829 C C . PHE A 1 117 ? -4.939 2.449 12.676 1.00 94.56 117 PHE A C 1
ATOM 831 O O . PHE A 1 117 ? -6.137 2.449 12.389 1.00 94.56 117 PHE A O 1
ATOM 838 N N . SER A 1 118 ? -4.501 2.677 13.916 1.00 93.75 118 SER A N 1
ATOM 839 C CA . SER A 1 118 ? -5.394 2.985 15.043 1.00 93.75 118 SER A CA 1
ATOM 840 C C . SER A 1 118 ? -6.213 4.256 14.792 1.00 93.75 118 SER A C 1
ATOM 842 O O . SER A 1 118 ? -7.418 4.274 15.038 1.00 93.75 118 SER A O 1
ATOM 844 N N . GLN A 1 119 ? -5.606 5.294 14.207 1.00 93.06 119 GLN A N 1
ATOM 845 C CA . GLN A 1 119 ? -6.300 6.534 13.820 1.00 93.06 119 GLN A CA 1
ATOM 846 C C . GLN A 1 119 ? -7.345 6.328 12.713 1.00 93.06 119 GLN A C 1
ATOM 848 O O . GLN A 1 119 ? -8.324 7.068 12.634 1.00 93.06 119 GLN A O 1
ATOM 853 N N . LEU A 1 120 ? -7.173 5.300 11.879 1.00 93.31 120 LEU A N 1
ATOM 854 C CA . LEU A 1 120 ? -8.165 4.859 10.892 1.00 93.31 120 LEU A CA 1
ATOM 855 C C . LEU A 1 120 ? -9.239 3.934 11.498 1.00 93.31 120 LEU A C 1
ATOM 857 O O . LEU A 1 120 ? -10.078 3.401 10.768 1.00 93.31 120 LEU A O 1
ATOM 861 N N . GLY A 1 121 ? -9.220 3.722 12.817 1.00 93.88 121 GLY A N 1
ATOM 862 C CA . GLY A 1 121 ? -10.132 2.822 13.520 1.00 93.88 121 GLY A CA 1
ATOM 863 C C . GLY A 1 121 ? -9.853 1.340 13.255 1.00 93.88 121 GLY A C 1
ATOM 864 O O . GLY A 1 121 ? -10.760 0.523 13.380 1.00 93.88 121 GLY A O 1
ATOM 865 N N . MET A 1 122 ? -8.633 0.988 12.836 1.00 95.75 122 MET A N 1
ATOM 866 C CA . MET A 1 122 ? -8.192 -0.398 12.661 1.00 95.75 122 MET A CA 1
ATOM 867 C C . MET A 1 122 ? -7.362 -0.868 13.856 1.00 95.75 122 MET A C 1
ATOM 869 O O . MET A 1 122 ? -6.753 -0.071 14.565 1.00 95.75 122 MET A O 1
ATOM 873 N N . SER A 1 123 ? -7.278 -2.185 14.046 1.00 93.75 123 SER A N 1
ATOM 874 C CA . SER A 1 123 ? -6.305 -2.763 14.976 1.00 93.75 123 SER A CA 1
ATOM 875 C C . SER A 1 123 ? -4.875 -2.473 14.508 1.00 93.75 123 SER A C 1
ATOM 877 O O . SER A 1 123 ? -4.565 -2.603 13.322 1.00 93.75 123 SER A O 1
ATOM 879 N N . SER A 1 124 ? -3.980 -2.148 15.442 1.00 87.12 124 SER A N 1
ATOM 880 C CA . SER A 1 124 ? -2.551 -1.935 15.177 1.00 87.12 124 SER A CA 1
ATOM 881 C C . SER A 1 124 ? -1.873 -3.145 14.524 1.00 87.12 124 SER A C 1
ATOM 883 O O . SER A 1 124 ? -0.972 -2.983 13.702 1.00 87.12 124 SER A O 1
ATOM 885 N N . GLY A 1 125 ? -2.345 -4.359 14.828 1.00 90.12 125 GLY A N 1
ATOM 886 C CA . GLY A 1 125 ? -1.851 -5.597 14.222 1.00 90.12 125 GLY A CA 1
ATOM 887 C C . GLY A 1 125 ? -2.207 -5.757 12.740 1.00 90.12 125 GLY A C 1
ATOM 888 O O . GLY A 1 125 ? -1.611 -6.594 12.065 1.00 90.12 125 GLY A O 1
ATOM 889 N N . MET A 1 126 ? -3.135 -4.951 12.210 1.00 94.56 126 MET A N 1
ATOM 890 C CA . MET A 1 126 ? -3.605 -5.084 10.829 1.00 94.56 126 MET A CA 1
ATOM 891 C C . MET A 1 126 ? -2.542 -4.692 9.795 1.00 94.56 126 MET A C 1
ATOM 893 O O . MET A 1 126 ? -2.573 -5.184 8.670 1.00 94.56 126 MET A O 1
ATOM 897 N N . VAL A 1 127 ? -1.538 -3.904 10.195 1.00 92.88 127 VAL A N 1
ATOM 898 C CA . VAL A 1 127 ? -0.321 -3.646 9.402 1.00 92.88 127 VAL A CA 1
ATOM 899 C C . VAL A 1 127 ? 0.307 -4.943 8.888 1.00 92.88 127 VAL A C 1
ATOM 901 O O . VAL A 1 127 ? 0.662 -5.029 7.713 1.00 92.88 127 VAL A O 1
ATOM 904 N N . ASN A 1 128 ? 0.375 -5.976 9.731 1.00 93.69 128 ASN A N 1
ATOM 905 C CA . ASN A 1 128 ? 0.998 -7.253 9.381 1.00 93.69 128 ASN A CA 1
ATOM 906 C C . ASN A 1 128 ? 0.199 -8.037 8.329 1.00 93.69 128 ASN A C 1
ATOM 908 O O . ASN A 1 128 ? 0.765 -8.884 7.647 1.00 93.69 128 ASN A O 1
ATOM 912 N N . ALA A 1 129 ? -1.099 -7.753 8.186 1.00 96.06 129 ALA A N 1
ATOM 913 C CA . ALA A 1 129 ? -1.948 -8.340 7.154 1.00 96.06 129 ALA A CA 1
ATOM 914 C C . ALA A 1 129 ? -1.916 -7.530 5.846 1.00 96.06 129 AL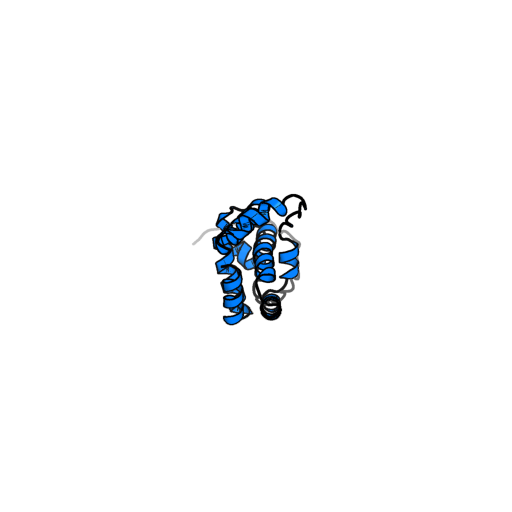A A C 1
ATOM 916 O O . ALA A 1 129 ? -2.007 -8.100 4.763 1.00 96.06 129 ALA A O 1
ATOM 917 N N . PHE A 1 130 ? -1.753 -6.205 5.934 1.00 96.94 130 PHE A N 1
ATOM 918 C CA . PHE A 1 130 ? -1.669 -5.320 4.768 1.00 96.94 130 PHE A CA 1
ATOM 919 C C . PHE A 1 130 ? -0.360 -5.490 3.997 1.00 96.94 130 PHE A C 1
ATOM 921 O O . PHE A 1 130 ? -0.391 -5.601 2.774 1.00 96.94 130 PHE A O 1
ATOM 928 N N . ILE A 1 131 ? 0.780 -5.502 4.699 1.00 96.19 131 ILE A N 1
ATOM 929 C CA . ILE A 1 131 ? 2.111 -5.551 4.076 1.00 96.19 131 ILE A CA 1
ATOM 930 C C . ILE A 1 131 ? 2.245 -6.693 3.056 1.00 96.19 131 ILE A C 1
ATOM 932 O O . ILE A 1 131 ? 2.574 -6.381 1.914 1.00 96.19 131 ILE A O 1
ATOM 936 N N . PRO A 1 132 ? 1.981 -7.974 3.388 1.00 97.25 132 PRO A N 1
ATOM 937 C CA . PRO A 1 132 ? 2.156 -9.058 2.423 1.00 97.25 132 PRO A CA 1
ATOM 938 C C . PRO A 1 132 ? 1.255 -8.894 1.194 1.00 97.25 132 PRO A C 1
ATOM 940 O O . PRO A 1 132 ? 1.729 -9.055 0.080 1.00 97.25 132 PRO A O 1
ATOM 943 N N . ILE A 1 133 ? 0.004 -8.452 1.363 1.00 97.75 133 ILE A N 1
ATOM 944 C CA . ILE A 1 133 ? -0.919 -8.231 0.237 1.00 97.75 133 ILE A CA 1
ATOM 945 C C . ILE A 1 133 ? -0.424 -7.105 -0.683 1.00 97.75 133 ILE A C 1
ATOM 947 O O . ILE A 1 133 ? -0.536 -7.203 -1.903 1.00 97.75 133 ILE A O 1
ATOM 951 N N . ILE A 1 134 ? 0.123 -6.029 -0.111 1.00 97.56 134 ILE A N 1
ATOM 952 C CA . ILE A 1 134 ? 0.697 -4.925 -0.890 1.00 97.56 134 ILE A CA 1
ATOM 953 C C . ILE A 1 134 ? 1.960 -5.388 -1.621 1.00 97.56 134 ILE A C 1
ATOM 955 O O . ILE A 1 134 ? 2.132 -5.047 -2.788 1.00 97.56 134 ILE A O 1
ATOM 959 N N . LEU A 1 135 ? 2.832 -6.156 -0.961 1.00 97.81 135 LEU A N 1
ATOM 960 C CA . LEU A 1 135 ? 4.036 -6.702 -1.586 1.00 97.81 135 LEU A CA 1
ATOM 961 C C . LEU A 1 135 ? 3.681 -7.636 -2.747 1.00 97.81 135 LEU A C 1
ATOM 963 O O . LEU A 1 135 ? 4.245 -7.468 -3.824 1.00 97.81 135 LEU A O 1
ATOM 967 N N . ASP A 1 136 ? 2.708 -8.530 -2.559 1.00 97.62 136 ASP A N 1
ATOM 968 C CA . ASP A 1 136 ? 2.216 -9.436 -3.602 1.00 97.62 136 ASP A CA 1
ATOM 969 C C . ASP A 1 136 ? 1.675 -8.649 -4.803 1.00 97.62 136 ASP A C 1
ATOM 971 O O . ASP A 1 136 ? 2.056 -8.902 -5.944 1.00 97.62 136 ASP A O 1
ATOM 975 N N . TYR A 1 137 ? 0.845 -7.632 -4.551 1.00 97.19 137 TYR A N 1
ATOM 976 C CA . TYR A 1 137 ? 0.309 -6.774 -5.608 1.00 97.19 137 TYR A CA 1
ATOM 977 C C . TYR A 1 137 ? 1.418 -6.031 -6.365 1.00 97.19 137 TYR A C 1
ATOM 979 O O . TYR A 1 137 ? 1.430 -5.986 -7.595 1.00 97.19 137 TYR A O 1
ATOM 987 N N . VAL A 1 138 ? 2.377 -5.448 -5.643 1.00 97.50 138 VAL A N 1
ATOM 988 C CA . VAL A 1 138 ? 3.503 -4.726 -6.251 1.00 97.50 138 VAL A CA 1
ATOM 989 C C . VAL A 1 138 ? 4.406 -5.679 -7.028 1.00 97.50 138 VAL A C 1
ATOM 991 O O . VAL A 1 138 ? 4.899 -5.300 -8.086 1.00 97.50 138 VAL A O 1
ATOM 994 N N . GLN A 1 139 ? 4.601 -6.909 -6.558 1.00 97.31 139 GLN A N 1
ATOM 995 C CA . GLN A 1 139 ? 5.328 -7.932 -7.302 1.00 97.31 139 GLN A CA 1
ATOM 996 C C . GLN A 1 139 ? 4.602 -8.286 -8.599 1.00 97.31 139 GLN A C 1
ATOM 998 O O . GLN A 1 139 ? 5.237 -8.359 -9.649 1.00 97.31 139 GLN A O 1
ATOM 1003 N N . GLU A 1 140 ? 3.282 -8.460 -8.546 1.00 96.00 140 GLU A N 1
ATOM 1004 C CA . GLU A 1 140 ? 2.467 -8.802 -9.710 1.00 96.00 140 GLU A CA 1
ATOM 1005 C C . GLU A 1 140 ? 2.454 -7.680 -10.761 1.00 96.00 140 GLU A C 1
ATOM 1007 O O . GLU A 1 140 ? 2.544 -7.954 -11.957 1.00 96.00 140 GLU A O 1
ATOM 1012 N N . LYS A 1 141 ? 2.374 -6.410 -10.334 1.00 94.88 141 LYS A N 1
ATOM 1013 C CA . LYS A 1 141 ? 2.254 -5.256 -11.248 1.00 94.88 141 LYS A CA 1
ATOM 1014 C C . LYS A 1 141 ? 3.576 -4.593 -11.622 1.00 94.88 141 LYS A C 1
ATOM 1016 O O . LYS A 1 141 ? 3.701 -4.048 -12.715 1.00 94.88 141 LYS A O 1
ATOM 1021 N N . GLY A 1 142 ? 4.539 -4.584 -10.708 1.00 93.69 142 GLY A N 1
ATOM 1022 C CA . GLY A 1 142 ? 5.817 -3.874 -10.827 1.00 93.69 142 GLY A CA 1
ATOM 1023 C C . GLY A 1 142 ? 7.040 -4.787 -10.894 1.00 93.69 142 GLY A C 1
ATOM 1024 O O . GLY A 1 142 ? 8.139 -4.306 -11.162 1.00 93.69 142 GLY A O 1
ATOM 1025 N N . GLY A 1 143 ? 6.865 -6.091 -10.672 1.00 97.31 143 GLY A N 1
ATOM 1026 C CA . GLY A 1 143 ? 7.943 -7.070 -10.656 1.00 97.31 143 GLY A CA 1
ATOM 1027 C C . GLY A 1 143 ? 8.689 -7.149 -9.323 1.00 97.31 143 GLY A C 1
ATOM 1028 O O . GLY A 1 143 ? 8.551 -6.320 -8.419 1.00 97.31 143 GLY A O 1
ATOM 1029 N N . GLU A 1 144 ? 9.529 -8.176 -9.216 1.00 97.38 144 GLU A N 1
ATOM 1030 C CA . GLU A 1 144 ? 10.240 -8.526 -7.984 1.00 97.38 144 GLU A CA 1
ATOM 1031 C C . GLU A 1 144 ? 11.177 -7.412 -7.495 1.00 97.38 144 GLU A C 1
ATOM 1033 O O . GLU A 1 144 ? 11.265 -7.155 -6.299 1.00 97.38 144 GLU A O 1
ATOM 1038 N N . ALA A 1 145 ? 11.835 -6.693 -8.410 1.00 97.44 145 ALA A N 1
ATOM 1039 C CA . ALA A 1 145 ? 12.747 -5.607 -8.053 1.00 97.44 145 ALA A CA 1
ATOM 1040 C C . ALA A 1 145 ? 12.040 -4.477 -7.284 1.00 97.44 145 ALA A C 1
ATOM 1042 O O . ALA A 1 145 ? 12.553 -4.000 -6.271 1.00 97.44 145 ALA A O 1
ATOM 1043 N N . VAL A 1 146 ? 10.843 -4.078 -7.729 1.00 97.56 146 VAL A N 1
ATOM 1044 C CA . VAL A 1 146 ? 10.059 -3.014 -7.083 1.00 97.56 146 VAL A CA 1
ATOM 1045 C C . VAL A 1 146 ? 9.500 -3.496 -5.745 1.00 97.56 146 VAL A C 1
ATOM 1047 O O . VAL A 1 146 ? 9.550 -2.757 -4.761 1.00 97.56 146 VAL A O 1
ATOM 1050 N N . MET A 1 147 ? 9.036 -4.749 -5.677 1.00 97.88 147 MET A N 1
ATOM 1051 C CA . MET A 1 147 ? 8.597 -5.367 -4.423 1.00 97.88 147 MET A CA 1
ATOM 1052 C C . MET A 1 147 ? 9.738 -5.429 -3.401 1.00 97.88 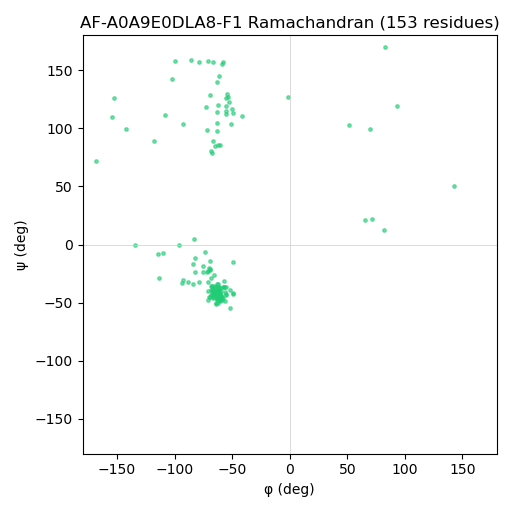147 MET A C 1
ATOM 1054 O O . MET A 1 147 ? 9.552 -5.003 -2.263 1.00 97.88 147 MET A O 1
ATOM 1058 N N . ASN A 1 148 ? 10.931 -5.872 -3.805 1.00 97.88 148 ASN A N 1
ATOM 1059 C CA . ASN A 1 148 ? 12.100 -5.954 -2.930 1.00 97.88 148 ASN A CA 1
ATOM 1060 C C . ASN A 1 148 ? 12.524 -4.571 -2.420 1.00 97.88 148 ASN A C 1
ATOM 1062 O O . ASN A 1 148 ? 12.845 -4.424 -1.240 1.00 97.88 148 ASN A O 1
ATOM 1066 N N . ALA A 1 149 ? 12.477 -3.545 -3.276 1.00 97.31 149 ALA A N 1
ATOM 1067 C CA . ALA A 1 149 ? 12.756 -2.169 -2.876 1.00 97.31 149 ALA A CA 1
ATOM 1068 C C . ALA A 1 149 ? 11.727 -1.650 -1.854 1.00 97.31 149 ALA A C 1
ATOM 1070 O O . ALA A 1 149 ? 12.107 -1.058 -0.841 1.00 97.31 149 ALA A O 1
ATOM 1071 N N . LEU A 1 150 ? 10.435 -1.929 -2.068 1.00 97.31 150 LEU A N 1
ATOM 1072 C CA . LEU A 1 150 ? 9.383 -1.615 -1.100 1.00 97.31 150 LEU A CA 1
ATOM 1073 C C . LEU A 1 150 ? 9.594 -2.374 0.217 1.00 97.31 150 LEU A C 1
ATOM 1075 O O . LEU A 1 150 ? 9.520 -1.784 1.290 1.00 97.31 150 LEU A O 1
ATOM 1079 N N . GLN A 1 151 ? 9.909 -3.666 0.159 1.00 95.88 151 GLN A N 1
ATOM 1080 C CA . GLN A 1 151 ? 10.150 -4.480 1.346 1.00 95.88 151 GLN A CA 1
ATOM 1081 C C . GLN A 1 151 ? 11.353 -3.967 2.150 1.00 95.88 151 GLN A C 1
ATOM 1083 O O . GLN A 1 151 ? 11.289 -3.910 3.377 1.00 95.88 151 GLN A O 1
ATOM 1088 N N . ALA A 1 152 ? 12.442 -3.580 1.482 1.00 94.88 152 ALA A N 1
ATOM 1089 C CA . ALA A 1 152 ? 13.617 -3.001 2.128 1.00 94.88 152 ALA A CA 1
ATOM 1090 C C . ALA A 1 152 ? 13.290 -1.676 2.833 1.00 94.88 152 ALA A C 1
ATOM 1092 O O . ALA A 1 152 ? 13.798 -1.419 3.920 1.00 94.88 152 ALA A O 1
ATOM 1093 N N . ALA A 1 153 ? 12.404 -0.866 2.251 1.00 93.00 153 ALA A N 1
ATOM 1094 C CA . ALA A 1 153 ? 11.973 0.405 2.824 1.00 93.00 153 ALA A CA 1
ATOM 1095 C C . ALA A 1 153 ? 11.099 0.267 4.085 1.00 93.00 153 ALA A C 1
ATOM 1097 O O . ALA A 1 153 ? 10.985 1.222 4.853 1.00 93.00 153 ALA A O 1
ATOM 1098 N N . LEU A 1 154 ? 10.481 -0.899 4.296 1.00 91.56 154 LEU A N 1
ATOM 1099 C CA . LEU A 1 154 ? 9.611 -1.185 5.442 1.00 91.56 154 LEU A CA 1
ATOM 1100 C C . LEU A 1 154 ? 10.332 -1.895 6.602 1.00 91.56 154 LEU A C 1
ATOM 1102 O O . LEU A 1 154 ? 9.692 -2.190 7.612 1.00 91.56 154 LEU A O 1
ATOM 1106 N N . LYS A 1 155 ? 11.630 -2.185 6.458 1.00 86.56 155 LYS A N 1
ATOM 1107 C CA . LYS A 1 155 ? 12.452 -2.877 7.460 1.00 86.56 155 LYS A CA 1
ATOM 1108 C C . LYS A 1 155 ? 13.221 -1.931 8.376 1.00 86.56 155 LYS A C 1
ATOM 1110 O O . LYS A 1 155 ? 13.431 -0.743 8.054 1.00 86.56 155 LYS A O 1
#

Nearest PDB structures (foldseek):
  2ysk-assembly1_A-2  TM=6.646E-01  e=2.639E-01  Thermus thermophilus HB8

pLDDT: mean 80.98, std 20.45, range [39.72, 97.88]

Radius of gyration: 23.82 Å; Cα contacts (8 Å, |Δi|>4): 144; chains: 1; bounding box: 73×62×44 Å

Foldseek 3Di:
DDDDDDDDDDDDDDDPDPPDPPPPPVPPQAQLRLCCVVPVDDSLLSLQLLLLLLVLLVVQFDPVLNVLLCQLHPCSVVSVVSFDDPPPPVVCCVVVVVVVVPDDPLVVLLVSSLVRSVVVVHHSCCNVVSLVSSLVSCCVRRNPVSSVSSVVSND

Secondary structure (DSSP, 8-state):
---------------------------PPPHHHHHHHHH---HHHHHHHHHHHHHHHHHHS-HHHHHHHHHHSTTHHHHHHHSPP----TTTHHHHHHHHTTS-HHHHHHHHHHHHHHHTT--GGGHHHHHHHHHHHHHHHH-HHHHHHHHHHT-

Mean predicted aligned error: 12.02 Å